Protein AF-A0A7Y6UBW1-F1 (afdb_monomer_lite)

Organism: Phocaeicola vulgatus (NCBI:txid821)

Radius of gyration: 18.51 Å; chains: 1; bounding box: 37×43×39 Å

Secondary structure (DSSP, 8-state):
-HHHHTT----GGG---TTSHHHHHHHHHHHHHHHHTTSEEEEEEEEEEETTTTEEE-STTEETTEETTT-PBPEEEEEEEEEE-GGGGHHHHHHGGGG---

InterPro domains:
  IPR002300 Aminoacyl-tRNA synthetase, class Ia [PF00133] (2-100)
  IPR002302 Leucine-tRNA ligase [PR00985] (18-35)
  IPR002302 Leucine-tRNA ligase [PR00985] (44-60)
  IPR002302 Leucine-tRNA ligase [PR00985] (76-89)
  IPR002302 Leucine-tRNA ligase [PTHR43740] (1-101)
  IPR014729 Rossmann-like alpha/beta/alpha sandwich fold [G3DSA:3.40.50.620] (1-101)

pLDDT: mean 97.0, std 2.15, range [83.62, 98.75]

Sequence (102 aa):
EQLKRIGFSFDWTREVNTTDPNYFKWTQWIFLQLYKHGLAYKTEMPVNWCPSCKCGLANEEVVAGKCERCGAEVIRRVKSQWMLKITEYAQKLIDDLDSVDY

Foldseek 3Di:
DVCVVVPNDDPCVPDDDCPDPVNCVVVVVVLVVCVVVVQKDKDWDWFKAFPVVRDTDDPVCQDPQAGVPPRGGIDIDTDTDIDGPCVVCVVVVVVCVVVDDD

Structure (mmCIF, N/CA/C/O backbone):
data_AF-A0A7Y6UBW1-F1
#
_entry.id   AF-A0A7Y6UBW1-F1
#
loop_
_atom_site.group_PDB
_atom_site.id
_atom_site.type_symbol
_atom_site.label_atom_id
_atom_site.label_alt_id
_atom_site.label_comp_id
_atom_site.label_asym_id
_atom_site.label_entity_id
_atom_site.label_seq_id
_atom_site.pdbx_PDB_ins_code
_atom_site.Cartn_x
_atom_site.Cartn_y
_atom_site.Cartn_z
_atom_site.occupancy
_atom_site.B_iso_or_equiv
_atom_site.auth_seq_id
_atom_site.auth_comp_id
_atom_site.auth_asym_id
_atom_site.auth_atom_id
_atom_site.pdbx_PDB_model_num
ATOM 1 N N . GLU A 1 1 ? 17.284 -17.744 -6.634 1.00 83.62 1 GLU A N 1
ATOM 2 C CA . GLU A 1 1 ? 17.632 -19.179 -6.508 1.00 83.62 1 GLU A CA 1
ATOM 3 C C . GLU A 1 1 ? 16.486 -20.149 -6.759 1.00 83.62 1 GLU A C 1
ATOM 5 O O . GLU A 1 1 ? 16.496 -20.764 -7.816 1.00 83.62 1 GLU A O 1
ATOM 10 N N . GLN A 1 2 ? 15.494 -20.295 -5.871 1.00 95.75 2 GLN A N 1
ATOM 11 C CA . GLN A 1 2 ? 14.437 -21.312 -6.046 1.00 95.75 2 GLN A CA 1
ATOM 12 C C . GLN A 1 2 ? 13.685 -21.187 -7.382 1.00 95.75 2 GLN A C 1
ATOM 14 O O . GLN A 1 2 ? 13.610 -22.165 -8.115 1.00 95.75 2 GLN A O 1
ATOM 19 N N . LEU A 1 3 ? 13.233 -19.979 -7.744 1.00 95.00 3 LEU A N 1
ATOM 20 C CA . LEU A 1 3 ? 12.511 -19.720 -9.000 1.00 95.00 3 LEU A CA 1
ATOM 21 C C . LEU A 1 3 ? 13.334 -20.073 -10.254 1.00 95.00 3 LEU A C 1
ATOM 23 O O . LEU A 1 3 ? 12.815 -20.678 -11.185 1.00 95.00 3 LEU A O 1
ATOM 27 N N . LYS A 1 4 ? 14.639 -19.768 -10.251 1.00 90.88 4 LYS A N 1
ATOM 28 C CA . LYS A 1 4 ? 15.550 -20.123 -11.354 1.00 90.88 4 LYS A CA 1
ATOM 29 C C . LYS A 1 4 ? 15.748 -21.640 -11.452 1.00 90.88 4 LYS A C 1
ATOM 31 O O . LYS A 1 4 ? 15.763 -22.183 -12.548 1.00 90.88 4 LYS A O 1
ATOM 36 N N . ARG A 1 5 ? 15.859 -22.335 -10.311 1.00 94.00 5 ARG A N 1
ATOM 37 C CA . ARG A 1 5 ? 16.055 -23.797 -10.256 1.00 94.00 5 ARG A CA 1
ATOM 38 C C . ARG A 1 5 ? 14.854 -24.588 -10.769 1.00 94.00 5 ARG A C 1
ATOM 40 O O . ARG A 1 5 ? 15.051 -25.655 -11.332 1.00 94.00 5 ARG A O 1
ATOM 47 N N . ILE A 1 6 ? 13.640 -24.069 -10.592 1.00 96.06 6 ILE A N 1
ATOM 48 C CA . ILE A 1 6 ? 12.410 -24.688 -11.113 1.00 96.06 6 ILE A CA 1
ATOM 49 C C . ILE A 1 6 ? 12.071 -24.242 -12.546 1.00 96.06 6 ILE A C 1
ATOM 51 O O . ILE A 1 6 ? 11.002 -24.569 -13.047 1.00 96.06 6 ILE A O 1
ATOM 55 N N . GLY A 1 7 ? 12.979 -23.520 -13.215 1.00 94.69 7 GLY A N 1
ATOM 56 C CA . GLY A 1 7 ? 12.865 -23.188 -14.637 1.00 94.69 7 GLY A CA 1
ATOM 57 C C . GLY A 1 7 ? 12.006 -21.965 -14.964 1.00 94.69 7 GLY A C 1
ATOM 58 O O . GLY A 1 7 ? 11.635 -21.797 -16.123 1.00 94.69 7 GLY A O 1
ATOM 59 N N . PHE A 1 8 ? 11.690 -21.094 -13.995 1.00 95.50 8 PHE A N 1
ATOM 60 C CA . PHE A 1 8 ? 10.995 -19.843 -14.310 1.00 95.50 8 PHE A CA 1
ATOM 61 C C . PHE A 1 8 ? 11.916 -18.852 -15.037 1.00 95.50 8 PHE A C 1
ATOM 63 O O . PHE A 1 8 ? 12.938 -18.411 -14.503 1.00 95.50 8 PHE A O 1
ATOM 70 N N . SER A 1 9 ? 11.492 -18.451 -16.237 1.00 93.69 9 SER A N 1
ATOM 71 C CA . SER A 1 9 ? 12.219 -17.559 -17.150 1.00 93.69 9 SER A CA 1
ATOM 72 C C . SER A 1 9 ? 11.714 -16.115 -17.075 1.00 93.69 9 SER A C 1
ATOM 74 O O . SER A 1 9 ? 11.226 -15.568 -18.061 1.00 93.69 9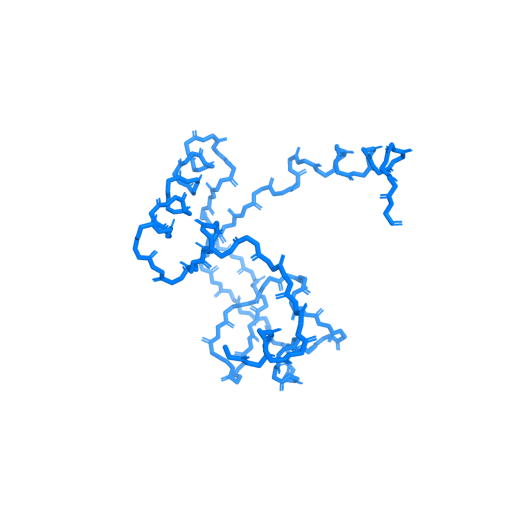 SER A O 1
ATOM 76 N N . PHE A 1 10 ? 11.800 -15.493 -15.898 1.00 95.38 10 PHE A N 1
ATOM 77 C CA . PHE A 1 10 ? 11.490 -14.066 -15.748 1.00 95.38 10 PHE A CA 1
ATOM 78 C C . PHE A 1 10 ? 12.565 -13.176 -16.387 1.00 95.38 10 PHE A C 1
ATOM 80 O O . PHE A 1 10 ? 13.754 -13.507 -16.366 1.00 95.38 10 PHE A O 1
ATOM 87 N N . ASP A 1 11 ? 12.156 -12.008 -16.887 1.00 95.56 11 ASP A N 1
ATOM 88 C CA . ASP A 1 11 ? 13.079 -10.933 -17.253 1.00 95.56 11 ASP A CA 1
ATOM 89 C C . ASP A 1 11 ? 13.603 -10.246 -15.983 1.00 95.56 11 ASP A C 1
ATOM 91 O O . ASP A 1 11 ? 13.055 -9.253 -15.502 1.00 95.56 11 ASP A O 1
ATOM 95 N N . TRP A 1 12 ? 14.681 -10.797 -15.422 1.00 93.69 12 TRP A N 1
ATOM 96 C CA . TRP A 1 12 ? 15.325 -10.274 -14.213 1.00 93.69 12 TRP A CA 1
ATOM 97 C C . TRP A 1 12 ? 15.915 -8.868 -14.393 1.00 93.69 12 TRP A C 1
ATOM 99 O O . TRP A 1 12 ? 16.246 -8.225 -13.402 1.00 93.69 12 TRP A O 1
ATOM 109 N N . THR A 1 13 ? 16.017 -8.346 -15.624 1.00 96.38 13 THR A N 1
ATOM 110 C CA . THR A 1 13 ? 16.436 -6.950 -15.844 1.00 96.38 13 THR A CA 1
ATOM 111 C C . THR A 1 13 ? 15.376 -5.939 -15.394 1.00 96.38 13 THR A C 1
ATOM 113 O O . THR A 1 13 ? 15.684 -4.764 -15.213 1.00 96.38 13 THR A O 1
ATOM 116 N N . ARG A 1 14 ? 14.139 -6.399 -15.164 1.00 96.38 14 ARG A N 1
ATOM 117 C CA . ARG A 1 14 ? 12.995 -5.602 -14.694 1.00 96.38 14 ARG A CA 1
ATOM 118 C C . ARG A 1 14 ? 12.632 -5.871 -13.234 1.00 96.38 14 ARG A C 1
ATOM 120 O O . ARG A 1 14 ? 11.528 -5.537 -12.806 1.00 96.38 14 ARG A O 1
ATOM 127 N N . GLU A 1 15 ? 13.523 -6.505 -12.477 1.00 96.38 15 GLU A N 1
ATOM 128 C CA . GLU A 1 15 ? 13.310 -6.738 -11.051 1.00 96.38 15 GLU A CA 1
ATOM 129 C C . GLU A 1 15 ? 13.150 -5.409 -10.297 1.00 96.38 15 GLU A C 1
ATOM 131 O O . GLU A 1 15 ? 13.886 -4.447 -10.521 1.00 96.38 15 GLU A O 1
ATOM 136 N N . VAL A 1 16 ? 12.181 -5.364 -9.381 1.00 97.38 16 VAL A N 1
ATOM 137 C CA . VAL A 1 16 ? 11.944 -4.219 -8.500 1.00 97.38 16 VAL A CA 1
ATOM 138 C C . VAL A 1 16 ? 11.936 -4.666 -7.043 1.00 97.38 16 VAL A C 1
ATOM 140 O O . VAL A 1 16 ? 11.364 -5.698 -6.699 1.00 97.38 16 VAL A O 1
ATOM 143 N N . ASN A 1 17 ? 12.538 -3.857 -6.171 1.00 97.69 17 ASN A N 1
ATOM 144 C CA . ASN A 1 17 ? 12.506 -4.037 -4.724 1.00 97.69 17 ASN A CA 1
ATOM 145 C C . ASN A 1 17 ? 11.812 -2.829 -4.085 1.00 97.69 17 ASN A C 1
ATOM 147 O O . ASN A 1 17 ? 12.349 -1.724 -4.084 1.00 97.69 17 ASN A O 1
ATOM 151 N N . THR A 1 18 ? 10.636 -3.038 -3.496 1.00 97.88 18 THR A N 1
ATOM 152 C CA . THR A 1 18 ? 9.816 -1.959 -2.921 1.00 97.88 18 THR A CA 1
ATOM 153 C C . THR A 1 18 ? 10.412 -1.322 -1.661 1.00 97.88 18 THR A C 1
ATOM 155 O O . THR A 1 18 ? 9.948 -0.263 -1.240 1.00 97.88 18 THR A O 1
ATOM 158 N N . THR A 1 19 ? 11.456 -1.926 -1.083 1.00 98.06 19 THR A N 1
ATOM 159 C CA . THR A 1 19 ? 12.224 -1.380 0.051 1.00 98.06 19 THR A CA 1
ATOM 160 C C . THR A 1 19 ? 13.444 -0.555 -0.377 1.00 98.06 19 THR A C 1
ATOM 162 O O . THR A 1 19 ? 14.027 0.140 0.453 1.00 98.06 19 THR A O 1
ATOM 165 N N . ASP A 1 20 ? 13.824 -0.590 -1.661 1.00 98.25 20 ASP A N 1
ATOM 166 C CA . ASP A 1 20 ? 14.931 0.204 -2.202 1.00 98.25 20 ASP A CA 1
ATOM 167 C C . ASP A 1 20 ? 14.544 1.700 -2.247 1.00 98.25 20 ASP A C 1
ATOM 169 O O . ASP A 1 20 ? 13.478 2.037 -2.781 1.00 98.25 20 ASP A O 1
ATOM 173 N N . PRO A 1 21 ? 15.389 2.627 -1.749 1.00 98.31 21 PRO A N 1
ATOM 174 C CA . PRO A 1 21 ? 15.175 4.070 -1.890 1.00 98.31 21 PRO A CA 1
ATOM 175 C C . PRO A 1 21 ? 14.931 4.546 -3.323 1.00 98.31 21 PRO A C 1
ATOM 177 O O . PRO A 1 21 ? 14.173 5.491 -3.546 1.00 98.31 21 PRO A O 1
ATOM 180 N N . ASN A 1 22 ? 15.522 3.880 -4.314 1.00 97.81 22 ASN A N 1
ATOM 181 C CA . ASN A 1 22 ? 15.289 4.169 -5.723 1.00 97.81 22 ASN A CA 1
ATOM 182 C C . ASN A 1 22 ? 13.878 3.801 -6.190 1.00 97.81 22 ASN A C 1
ATOM 184 O O . ASN A 1 22 ? 13.424 4.357 -7.191 1.00 97.81 22 ASN A O 1
ATOM 188 N N . TYR A 1 23 ? 13.185 2.920 -5.467 1.00 98.31 23 TYR A N 1
ATOM 189 C CA . TYR A 1 23 ? 11.793 2.574 -5.713 1.00 98.31 23 TYR A CA 1
ATOM 190 C C . TYR A 1 23 ? 10.846 3.435 -4.874 1.00 98.31 23 TYR A C 1
ATOM 192 O O . TYR A 1 23 ? 10.031 4.168 -5.433 1.00 98.31 23 TYR A O 1
ATOM 200 N N . PHE A 1 24 ? 10.955 3.410 -3.537 1.00 98.31 24 PHE A N 1
ATOM 201 C CA . PHE A 1 24 ? 9.945 4.048 -2.680 1.00 98.31 24 PHE A CA 1
ATOM 202 C C . PHE A 1 24 ? 9.919 5.580 -2.790 1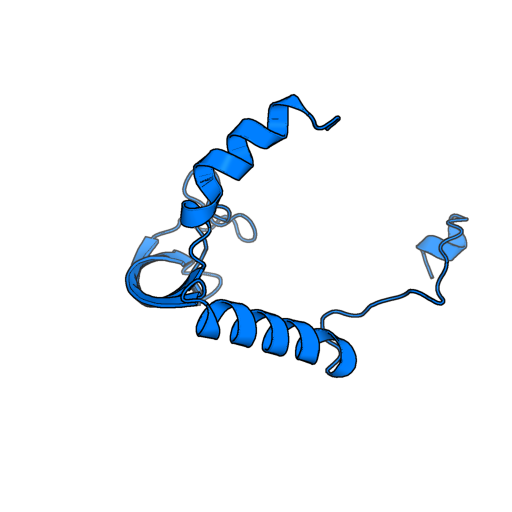.00 98.31 24 PHE A C 1
ATOM 204 O O . PHE A 1 24 ? 8.917 6.195 -2.415 1.00 98.31 24 PHE A O 1
ATOM 211 N N . LYS A 1 25 ? 10.960 6.216 -3.357 1.00 98.38 25 LYS A N 1
ATOM 212 C CA . LYS A 1 25 ? 10.909 7.637 -3.749 1.00 98.38 25 LYS A CA 1
ATOM 213 C C . LYS A 1 25 ? 9.726 7.938 -4.675 1.00 98.38 25 LYS A C 1
ATOM 215 O O . LYS A 1 25 ? 9.141 9.016 -4.599 1.00 98.38 25 LYS A O 1
ATOM 220 N N . TRP A 1 26 ? 9.330 6.980 -5.515 1.00 98.56 26 TRP A N 1
ATOM 221 C CA . TRP A 1 26 ? 8.167 7.112 -6.389 1.00 98.56 26 TRP A CA 1
ATOM 222 C C . TRP A 1 26 ? 6.859 6.977 -5.619 1.00 98.56 26 TRP A C 1
ATOM 224 O O . TRP A 1 26 ? 5.940 7.746 -5.874 1.00 98.56 26 TRP A O 1
ATOM 234 N N . THR A 1 27 ? 6.788 6.105 -4.612 1.00 98.31 27 THR A N 1
ATOM 235 C CA . THR A 1 27 ? 5.643 6.050 -3.688 1.00 98.31 27 THR A CA 1
ATOM 236 C C . THR A 1 27 ? 5.454 7.387 -2.966 1.00 98.31 27 THR A C 1
ATOM 238 O O . THR A 1 27 ? 4.340 7.903 -2.899 1.00 98.31 27 THR A O 1
ATOM 241 N N . GLN A 1 28 ? 6.545 7.997 -2.487 1.00 98.69 28 GLN A N 1
ATOM 242 C CA . GLN A 1 28 ? 6.519 9.337 -1.887 1.00 98.69 28 GLN A CA 1
ATOM 243 C C . GLN A 1 28 ? 6.053 10.395 -2.895 1.00 98.69 28 GLN A C 1
ATOM 245 O O . GLN A 1 28 ? 5.206 11.229 -2.575 1.00 98.69 28 GLN A O 1
ATOM 250 N N . TRP A 1 29 ? 6.567 10.350 -4.127 1.00 98.69 29 TRP A N 1
ATOM 251 C CA . TRP A 1 29 ? 6.168 11.272 -5.187 1.00 98.69 29 TRP A CA 1
ATOM 252 C C . TRP A 1 29 ? 4.679 11.141 -5.541 1.00 98.69 29 TRP A C 1
ATOM 254 O O . TRP A 1 29 ? 3.993 12.160 -5.594 1.00 98.69 29 TRP A O 1
ATOM 264 N N . ILE A 1 30 ? 4.156 9.919 -5.705 1.00 98.75 30 ILE A N 1
ATOM 265 C CA . ILE A 1 30 ? 2.729 9.654 -5.961 1.00 98.75 30 ILE A CA 1
ATOM 266 C C . ILE A 1 30 ? 1.884 10.198 -4.811 1.00 98.75 30 ILE A C 1
ATOM 268 O O . ILE A 1 30 ? 0.909 10.906 -5.052 1.00 98.75 30 ILE A O 1
ATOM 272 N N . PHE A 1 31 ? 2.281 9.944 -3.562 1.00 98.69 31 PHE A N 1
ATOM 273 C CA . PHE A 1 31 ? 1.583 10.477 -2.395 1.00 98.69 31 PHE A CA 1
ATOM 274 C C . PHE A 1 31 ? 1.500 12.010 -2.425 1.00 98.69 31 PHE A C 1
ATOM 276 O O . PHE A 1 31 ? 0.435 12.575 -2.184 1.00 98.69 31 PHE A O 1
ATOM 283 N N . LEU A 1 32 ? 2.591 12.698 -2.785 1.00 98.69 32 LEU A N 1
ATOM 284 C CA . LEU A 1 32 ? 2.584 14.155 -2.945 1.00 98.69 32 LEU A CA 1
ATOM 285 C C . LEU A 1 32 ? 1.654 14.615 -4.071 1.00 98.69 32 LEU A C 1
ATOM 287 O O . LEU A 1 32 ? 1.011 15.652 -3.921 1.00 98.69 32 LEU A O 1
ATOM 291 N N . GLN A 1 33 ? 1.561 13.875 -5.181 1.00 98.75 33 GLN A N 1
ATOM 292 C CA . GLN A 1 33 ? 0.588 14.191 -6.230 1.00 98.75 33 GLN A CA 1
ATOM 293 C C . GLN A 1 33 ? -0.841 14.039 -5.709 1.00 98.75 33 GLN A C 1
ATOM 295 O O . GLN A 1 33 ? -1.630 14.970 -5.850 1.00 98.75 33 GLN A O 1
ATOM 300 N N . LEU A 1 34 ? -1.163 12.930 -5.040 1.00 98.75 34 LEU A N 1
ATOM 301 C CA . LEU A 1 34 ? -2.483 12.716 -4.442 1.00 98.75 34 LEU A CA 1
ATOM 302 C C . LEU A 1 34 ? -2.826 13.817 -3.433 1.00 98.75 34 LEU A C 1
ATOM 304 O O . LEU A 1 34 ? -3.937 14.338 -3.446 1.00 98.75 34 LEU A O 1
ATOM 308 N N . TYR A 1 35 ? -1.866 14.221 -2.601 1.00 98.50 35 TYR A N 1
ATOM 309 C CA . TYR A 1 35 ? -2.042 15.312 -1.644 1.00 98.50 35 TYR A CA 1
ATOM 310 C C . TYR A 1 35 ? -2.338 16.646 -2.340 1.00 98.50 35 TYR A C 1
ATOM 312 O O . TYR A 1 35 ? -3.312 17.315 -2.001 1.00 98.50 35 TYR A O 1
ATOM 320 N N . LYS A 1 36 ? -1.556 17.008 -3.368 1.00 98.62 36 LYS A N 1
ATOM 321 C CA . LYS A 1 36 ? -1.759 18.241 -4.153 1.00 98.62 36 LYS A CA 1
ATOM 322 C C . LYS A 1 36 ? -3.116 18.289 -4.858 1.00 98.62 36 LYS A 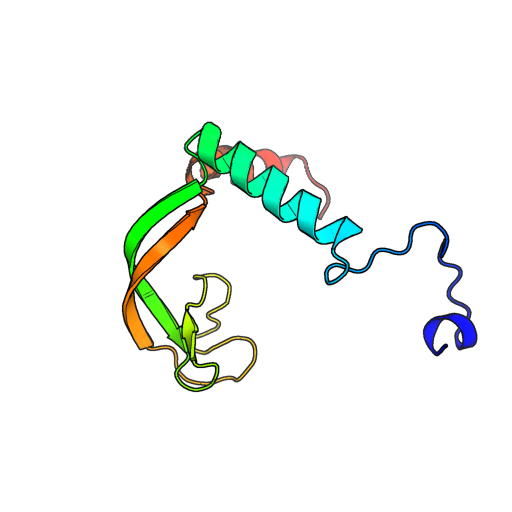C 1
ATOM 324 O O . LYS A 1 36 ? -3.658 19.373 -5.028 1.00 98.62 36 LYS A O 1
ATOM 329 N N . HIS A 1 37 ? -3.664 17.134 -5.233 1.00 98.31 37 HIS A N 1
ATOM 330 C C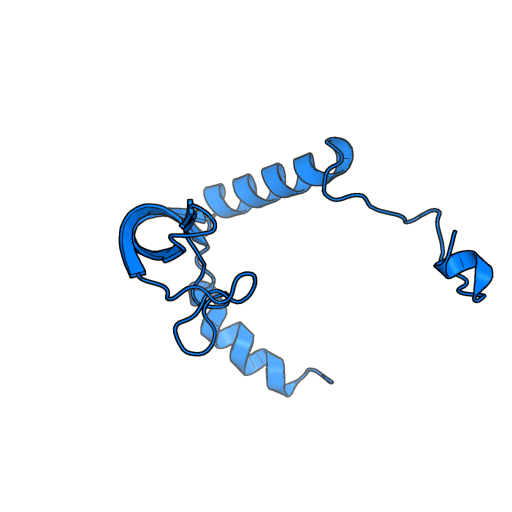A . HIS A 1 37 ? -4.985 17.018 -5.859 1.00 98.31 37 HIS A CA 1
ATOM 331 C C . HIS A 1 37 ? -6.114 16.790 -4.838 1.00 98.31 37 HIS A C 1
ATOM 333 O O . HIS A 1 37 ? -7.239 16.483 -5.218 1.00 98.31 37 HIS A O 1
ATOM 339 N N . GLY A 1 38 ? -5.837 16.909 -3.533 1.00 98.12 38 GLY A N 1
ATOM 340 C CA . GLY A 1 38 ? -6.840 16.751 -2.478 1.00 98.12 38 GLY A CA 1
ATOM 341 C C . GLY A 1 38 ? -7.353 15.319 -2.286 1.00 98.12 38 GLY A C 1
ATOM 342 O O . GLY A 1 38 ? -8.357 15.134 -1.595 1.00 98.12 38 GLY A O 1
ATOM 343 N N . LEU A 1 39 ? -6.679 14.323 -2.871 1.00 98.44 39 LEU A N 1
ATOM 344 C CA . LEU A 1 39 ? -6.997 12.895 -2.784 1.00 98.44 39 LEU A CA 1
ATOM 345 C C . LEU A 1 39 ? -6.315 12.204 -1.598 1.00 98.44 39 LEU A C 1
ATOM 347 O O . LEU A 1 39 ? -6.819 11.192 -1.126 1.00 98.44 39 LEU A O 1
ATOM 351 N N . ALA A 1 40 ? -5.208 12.744 -1.086 1.00 98.50 40 ALA A N 1
ATOM 352 C CA . ALA A 1 40 ? -4.636 12.341 0.198 1.00 98.50 40 ALA A CA 1
ATOM 353 C C . ALA A 1 40 ? -4.878 13.445 1.232 1.00 98.50 40 ALA A C 1
ATOM 355 O O . ALA A 1 40 ? -4.613 14.614 0.964 1.00 98.50 40 ALA A O 1
ATOM 356 N N . TYR A 1 41 ? -5.385 13.095 2.411 1.00 97.94 41 TYR A N 1
ATOM 357 C CA . TYR A 1 41 ? -5.725 14.065 3.455 1.00 97.94 41 TYR A CA 1
ATOM 358 C C . TYR A 1 41 ? -5.580 13.454 4.846 1.00 97.94 41 TYR A C 1
ATOM 360 O O . TYR A 1 41 ? -5.554 12.234 4.999 1.00 97.94 41 TYR A O 1
ATOM 368 N N . LYS A 1 42 ? -5.473 14.301 5.872 1.00 97.69 42 LYS A N 1
ATOM 369 C CA . LYS A 1 42 ? -5.375 13.868 7.267 1.00 97.69 42 LYS A CA 1
ATOM 370 C C . LYS A 1 42 ? -6.675 14.181 7.995 1.00 97.69 42 LYS A C 1
ATOM 372 O O . LYS A 1 42 ? -7.178 15.295 7.889 1.00 97.69 42 LYS A O 1
ATOM 377 N N . THR A 1 43 ? -7.200 13.218 8.741 1.00 97.12 43 THR A N 1
ATOM 378 C CA . THR A 1 43 ? -8.414 13.391 9.548 1.00 97.12 43 THR A CA 1
ATOM 379 C C . THR A 1 43 ? -8.311 12.601 10.848 1.00 97.12 43 THR A C 1
ATOM 381 O O . THR A 1 43 ? -7.528 11.653 10.945 1.00 97.12 43 THR A O 1
ATOM 384 N N . GLU A 1 44 ? -9.067 13.009 11.864 1.00 97.56 44 GLU A N 1
ATOM 385 C CA . GLU A 1 44 ? -9.225 12.254 13.103 1.00 97.56 44 GLU A CA 1
ATOM 386 C C . GLU A 1 44 ? -10.527 11.457 13.054 1.00 97.56 44 GLU A C 1
ATOM 388 O O . GLU A 1 44 ? -11.609 12.023 12.920 1.00 97.56 44 GLU A O 1
ATOM 393 N N . MET A 1 45 ? -10.420 10.130 13.130 1.00 95.44 45 MET A N 1
ATOM 394 C CA . MET A 1 45 ? -11.585 9.248 13.085 1.00 95.44 45 MET A CA 1
ATOM 395 C C . MET A 1 45 ? -11.321 7.902 13.779 1.00 95.44 45 MET A C 1
ATOM 397 O O . MET A 1 45 ? -10.161 7.556 14.035 1.00 95.44 45 MET A O 1
ATOM 401 N N . PRO A 1 46 ? -12.371 7.121 14.098 1.00 96.31 46 PRO A N 1
ATOM 402 C CA . PRO A 1 46 ? -12.218 5.753 14.584 1.00 96.31 46 PRO A CA 1
ATOM 403 C C . PRO A 1 46 ? -11.649 4.831 13.493 1.00 96.31 46 PRO A C 1
ATOM 405 O O . PRO A 1 46 ? -12.336 4.480 12.535 1.00 96.31 46 PRO A O 1
ATOM 408 N N . VAL A 1 47 ? -10.405 4.386 13.658 1.00 96.56 47 VAL A N 1
ATOM 409 C CA . VAL A 1 47 ? -9.733 3.441 12.750 1.00 96.56 47 VAL A CA 1
ATOM 410 C C . VAL A 1 47 ? -9.719 2.031 13.335 1.00 96.56 47 VAL A C 1
ATOM 412 O O . VAL A 1 47 ? -9.808 1.853 14.556 1.00 96.56 47 VAL A O 1
ATOM 415 N N . ASN A 1 48 ? -9.599 1.027 12.467 1.00 98.00 48 ASN A N 1
ATOM 416 C CA . ASN A 1 48 ? -9.289 -0.336 12.888 1.00 98.00 48 ASN A CA 1
ATOM 417 C C . ASN A 1 48 ? -7.880 -0.365 13.483 1.00 98.00 48 ASN A C 1
ATOM 419 O O . ASN A 1 48 ? -6.962 0.265 12.961 1.00 98.00 48 ASN A O 1
ATOM 423 N N . TRP A 1 49 ? -7.703 -1.083 14.585 1.00 98.06 49 TRP A N 1
ATOM 424 C CA . TRP A 1 49 ? -6.428 -1.206 15.271 1.00 98.06 49 TRP A CA 1
ATOM 425 C C . TRP A 1 49 ? -6.179 -2.651 15.675 1.00 98.06 49 TRP A C 1
ATOM 427 O O . TRP A 1 49 ? -6.983 -3.262 16.383 1.00 98.06 49 TRP A O 1
ATOM 437 N N . CYS A 1 50 ? -5.018 -3.173 15.293 1.00 98.12 50 CYS A N 1
ATOM 438 C CA . CYS A 1 50 ? -4.575 -4.488 15.722 1.00 98.12 50 CYS A CA 1
ATOM 439 C C . CYS A 1 50 ? -3.696 -4.373 16.984 1.00 98.12 50 CYS A C 1
ATOM 441 O O . CYS A 1 50 ? -2.607 -3.791 16.919 1.00 98.12 50 CYS A O 1
ATOM 443 N N . PRO A 1 51 ? -4.085 -4.961 18.134 1.00 97.44 51 PRO A N 1
ATOM 444 C CA . PRO A 1 51 ? -3.289 -4.889 19.362 1.00 97.44 51 PRO A CA 1
ATOM 445 C C . PRO A 1 51 ? -1.970 -5.672 19.274 1.00 97.44 51 PRO A C 1
ATOM 447 O O . PRO A 1 51 ? -0.984 -5.252 19.875 1.00 97.44 51 PRO A O 1
ATOM 450 N N . SER A 1 52 ? -1.937 -6.760 18.497 1.00 97.88 52 SER A N 1
ATOM 451 C CA . SER A 1 52 ? -0.742 -7.592 18.300 1.00 97.88 52 SER A CA 1
ATOM 452 C C . SER A 1 52 ? 0.315 -6.892 17.430 1.00 97.88 52 SER A C 1
ATOM 454 O O . SER A 1 52 ? 1.425 -6.634 17.892 1.00 97.88 52 SER A O 1
ATOM 456 N N . CYS A 1 53 ? -0.050 -6.481 16.207 1.00 97.06 53 CYS A N 1
ATOM 457 C CA . CYS A 1 53 ? 0.827 -5.728 15.297 1.00 97.06 53 CYS A CA 1
ATOM 458 C C . CYS A 1 53 ? 1.119 -4.284 15.739 1.00 97.06 53 CYS A C 1
ATOM 460 O O . CYS A 1 53 ? 2.064 -3.679 15.243 1.00 97.06 53 CYS A O 1
ATOM 462 N N . LYS A 1 54 ? 0.329 -3.730 16.671 1.00 96.44 54 LYS A N 1
ATOM 463 C CA . LYS A 1 54 ? 0.464 -2.357 17.190 1.00 96.44 54 LYS A CA 1
ATOM 464 C C . LYS A 1 54 ? 0.388 -1.287 16.091 1.00 96.44 54 LYS A C 1
ATOM 466 O O . LYS A 1 54 ? 1.085 -0.275 16.160 1.00 96.44 54 LYS A O 1
ATOM 471 N N . CYS A 1 55 ? -0.481 -1.496 15.105 1.00 96.25 55 CYS A N 1
ATOM 472 C CA . CYS A 1 55 ? -0.703 -0.578 13.993 1.00 96.25 55 CYS A CA 1
ATOM 473 C C . CYS A 1 55 ? -2.199 -0.399 13.692 1.00 96.25 55 CYS A C 1
ATOM 475 O O . CYS A 1 55 ? -3.040 -1.208 14.105 1.00 96.25 55 CYS A O 1
ATOM 477 N N . GLY A 1 56 ? -2.513 0.687 12.980 1.00 96.31 56 GLY A N 1
ATOM 478 C CA . GLY A 1 56 ? -3.813 0.848 12.337 1.00 96.31 56 GLY A CA 1
ATOM 479 C C . GLY A 1 56 ? -3.937 -0.106 11.151 1.00 96.31 56 GLY A C 1
ATOM 480 O O . GLY A 1 56 ? -2.919 -0.484 10.574 1.00 96.31 56 GLY A O 1
ATOM 481 N N . LEU A 1 57 ? -5.168 -0.490 10.829 1.00 97.81 57 LEU A N 1
ATOM 482 C CA . LEU A 1 57 ? -5.505 -1.300 9.662 1.00 97.81 57 LEU A CA 1
ATOM 483 C C . LEU A 1 57 ? -6.485 -0.533 8.770 1.00 97.81 57 LEU A C 1
ATOM 485 O O . LEU A 1 57 ? -7.343 0.204 9.273 1.00 97.81 57 LEU A O 1
ATOM 489 N N . ALA A 1 58 ? -6.388 -0.740 7.462 1.00 97.56 58 ALA A N 1
ATOM 490 C CA . ALA A 1 58 ? -7.444 -0.392 6.521 1.00 97.56 58 ALA A CA 1
ATOM 491 C C . ALA A 1 58 ? -8.713 -1.224 6.806 1.00 97.56 58 ALA A C 1
ATOM 493 O O . ALA A 1 58 ? -8.712 -2.116 7.659 1.00 97.56 58 ALA A O 1
ATOM 494 N N . ASN A 1 59 ? -9.832 -0.928 6.142 1.00 97.19 59 ASN A N 1
ATOM 495 C CA . ASN A 1 59 ? -11.028 -1.768 6.297 1.00 97.19 59 ASN A CA 1
ATOM 496 C C . ASN A 1 59 ? -10.829 -3.128 5.619 1.00 97.19 59 ASN A C 1
ATOM 498 O O . ASN A 1 59 ? -11.290 -4.143 6.129 1.00 97.19 59 ASN A O 1
ATOM 502 N N . GLU A 1 60 ? -10.084 -3.136 4.521 1.00 97.38 60 GLU A N 1
ATOM 503 C CA . GLU A 1 60 ? -9.815 -4.284 3.661 1.00 97.38 60 GLU A CA 1
ATOM 504 C C . GLU A 1 60 ? -8.891 -5.312 4.341 1.00 97.38 60 GLU A C 1
ATOM 506 O O . GLU A 1 60 ? -8.976 -6.498 4.054 1.00 97.38 60 GLU A O 1
ATOM 511 N N . GLU A 1 61 ? -8.077 -4.880 5.312 1.00 97.94 61 GLU A N 1
ATOM 512 C CA . GLU A 1 61 ? -7.181 -5.735 6.113 1.00 97.94 61 GLU A CA 1
ATOM 513 C C . GLU A 1 61 ? -7.895 -6.394 7.321 1.00 97.94 61 GLU A C 1
ATOM 515 O O . GLU A 1 61 ? -7.268 -7.063 8.156 1.00 97.94 61 GLU A O 1
ATOM 520 N N . VAL A 1 62 ? -9.212 -6.179 7.460 1.00 97.81 62 VAL A N 1
ATOM 521 C CA . VAL A 1 62 ? -10.046 -6.763 8.520 1.00 97.81 62 VAL A CA 1
ATOM 522 C C . VAL A 1 62 ? -10.950 -7.844 7.941 1.00 97.81 62 VAL A C 1
ATOM 524 O O . VAL A 1 62 ? -11.989 -7.567 7.346 1.00 97.81 62 VAL A O 1
ATOM 527 N N . VAL A 1 63 ? -10.602 -9.101 8.201 1.00 97.75 63 VAL A N 1
ATOM 528 C CA . VAL A 1 63 ? -11.332 -10.274 7.709 1.00 97.75 63 VAL A CA 1
ATOM 529 C C . VAL A 1 63 ? -12.092 -10.910 8.867 1.00 97.75 63 VAL A C 1
ATOM 531 O O . VAL A 1 63 ? -11.494 -11.331 9.856 1.00 97.75 63 VAL A O 1
ATOM 534 N N . ALA A 1 64 ? -13.425 -10.953 8.770 1.00 96.81 64 ALA A N 1
ATOM 535 C CA . ALA A 1 64 ? -14.309 -11.485 9.816 1.00 96.81 64 ALA A CA 1
ATOM 536 C C . ALA A 1 64 ? -14.020 -10.907 11.225 1.00 96.81 64 ALA A C 1
ATOM 538 O O . ALA A 1 64 ? -14.006 -11.626 12.223 1.00 96.81 64 ALA A O 1
ATOM 539 N N . GLY A 1 65 ? -13.743 -9.598 11.299 1.00 97.00 65 GLY A N 1
ATOM 540 C CA . GLY A 1 65 ? -13.434 -8.891 12.551 1.00 97.00 65 GLY A CA 1
ATOM 541 C C . GLY A 1 65 ? -12.016 -9.115 13.096 1.00 97.00 65 GLY A C 1
ATOM 542 O O . GLY A 1 65 ? -11.702 -8.659 14.198 1.00 97.00 65 GLY A O 1
ATOM 543 N N . LYS A 1 66 ? -11.145 -9.798 12.345 1.00 98.25 66 LYS A N 1
ATOM 544 C CA . LYS A 1 66 ? -9.772 -10.136 12.742 1.00 98.25 66 LYS A CA 1
ATOM 545 C C . LYS A 1 66 ? -8.751 -9.546 11.774 1.00 98.25 66 LYS A C 1
ATOM 547 O O . LYS A 1 66 ? -9.048 -9.292 10.613 1.00 98.25 66 LYS A O 1
ATOM 552 N N . CYS A 1 67 ? -7.534 -9.329 12.262 1.00 98.19 67 CYS A N 1
ATOM 553 C CA . CYS A 1 67 ? -6.410 -8.899 11.435 1.00 98.19 67 CYS A CA 1
ATOM 554 C C . CYS A 1 67 ? -6.044 -9.997 10.427 1.00 98.19 67 CYS A C 1
ATOM 556 O O . CYS A 1 67 ? -5.759 -11.121 10.846 1.00 98.19 67 CYS A O 1
ATOM 558 N N . GLU A 1 68 ? -5.971 -9.663 9.135 1.00 97.81 68 GLU A N 1
ATOM 559 C CA . GLU A 1 68 ? -5.655 -10.623 8.063 1.00 97.81 68 GLU A CA 1
ATOM 560 C C . GLU A 1 68 ? -4.326 -11.376 8.259 1.00 97.81 68 GLU A C 1
ATOM 562 O O . GLU A 1 68 ? -4.195 -12.530 7.862 1.00 97.81 68 GLU A O 1
ATOM 567 N N . ARG A 1 69 ? -3.338 -10.744 8.907 1.00 97.31 69 ARG A N 1
ATOM 568 C CA . ARG A 1 69 ? -1.985 -11.293 9.048 1.00 97.31 69 ARG A CA 1
ATOM 569 C C . ARG A 1 69 ? -1.801 -12.108 10.321 1.00 97.31 69 ARG A C 1
ATOM 571 O O . ARG A 1 69 ? -1.206 -13.178 10.277 1.00 97.31 69 ARG A O 1
ATOM 578 N N . CYS A 1 70 ? -2.227 -11.577 11.468 1.00 97.56 70 CYS A N 1
ATOM 579 C CA . CYS A 1 70 ? -1.951 -12.200 12.770 1.00 97.56 70 CYS A CA 1
ATOM 580 C C . CYS A 1 70 ? -3.174 -12.847 13.432 1.00 97.56 70 CYS A C 1
ATOM 582 O O . CYS A 1 70 ? -3.027 -13.470 14.480 1.00 97.56 70 CYS A O 1
ATOM 584 N N . GLY A 1 71 ? -4.376 -12.672 12.873 1.00 97.50 71 GLY A N 1
ATOM 585 C CA . GLY A 1 71 ? -5.617 -13.260 13.383 1.00 97.50 71 GLY A CA 1
ATOM 586 C C . GLY A 1 71 ? -6.150 -12.660 14.690 1.00 97.50 71 GLY A C 1
ATOM 587 O O . GLY A 1 71 ? -7.194 -13.101 15.168 1.00 97.50 71 GLY A O 1
ATOM 588 N N . ALA A 1 72 ? -5.473 -11.667 15.277 1.00 97.94 72 ALA A N 1
ATOM 589 C CA . ALA A 1 72 ? -5.946 -10.994 16.484 1.00 97.94 72 ALA A CA 1
ATOM 590 C C . ALA A 1 72 ? -7.260 -10.242 16.226 1.00 97.94 72 ALA A C 1
ATOM 592 O O . ALA A 1 72 ? -7.462 -9.686 15.143 1.00 97.94 72 ALA A O 1
ATOM 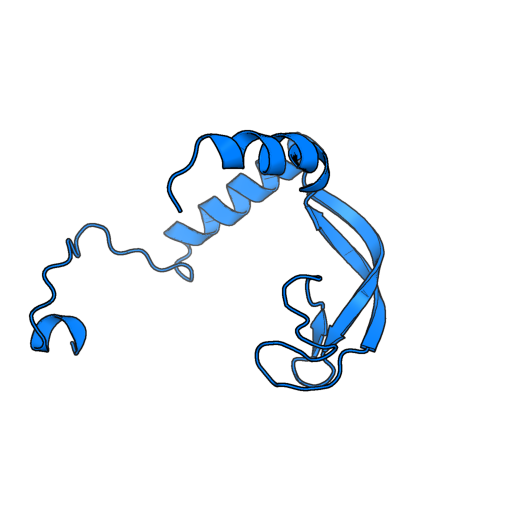593 N N . GLU A 1 73 ? -8.125 -10.188 17.239 1.00 98.38 73 GLU A N 1
ATOM 594 C CA . GLU A 1 73 ? -9.354 -9.397 17.183 1.00 98.38 73 GLU A CA 1
ATOM 595 C C . GLU A 1 73 ? -9.039 -7.908 17.018 1.00 98.38 73 GLU A C 1
ATOM 597 O O . GLU A 1 73 ? -8.161 -7.346 17.686 1.00 98.38 73 GLU A O 1
ATOM 602 N N . VAL A 1 74 ? -9.753 -7.277 16.089 1.00 98.38 74 VAL A N 1
ATOM 603 C CA . VAL A 1 74 ? -9.574 -5.866 15.762 1.00 98.38 74 VAL A CA 1
ATOM 604 C C . VAL A 1 74 ? -10.416 -5.018 16.700 1.00 98.38 74 VAL A C 1
ATOM 606 O O . VAL A 1 74 ? -11.607 -5.251 16.886 1.00 98.38 74 VAL A O 1
ATOM 609 N N . ILE A 1 75 ? -9.796 -3.980 17.257 1.00 98.00 75 ILE A N 1
ATOM 610 C CA . ILE A 1 75 ? -10.473 -2.983 18.089 1.00 98.00 75 ILE A CA 1
ATOM 611 C C . ILE A 1 75 ? -10.529 -1.639 17.363 1.00 98.00 75 ILE A C 1
ATOM 613 O O . ILE A 1 75 ? -9.736 -1.376 16.460 1.00 98.00 75 ILE A O 1
ATOM 617 N N . ARG A 1 76 ? -11.435 -0.748 17.773 1.00 97.19 76 ARG A N 1
ATOM 618 C CA . ARG A 1 76 ? -11.493 0.627 17.255 1.00 97.19 76 ARG A CA 1
ATOM 619 C C . ARG A 1 76 ? -10.701 1.579 18.144 1.00 97.19 76 ARG A C 1
ATOM 621 O O . ARG A 1 76 ? -10.777 1.504 19.369 1.00 97.19 76 ARG A O 1
ATOM 628 N N . ARG A 1 77 ? -9.951 2.499 17.533 1.00 96.19 77 ARG A N 1
ATOM 629 C CA . ARG A 1 77 ? -9.270 3.603 18.232 1.00 96.19 77 ARG A CA 1
ATOM 630 C C . ARG A 1 77 ? -9.427 4.899 17.452 1.00 96.19 77 ARG A C 1
ATOM 632 O O . ARG A 1 77 ? -9.266 4.899 16.238 1.00 96.19 77 ARG A O 1
ATOM 639 N N . VAL A 1 78 ? -9.687 6.005 18.145 1.00 97.06 78 VAL A N 1
ATOM 640 C CA . VAL A 1 78 ? -9.651 7.338 17.528 1.00 97.06 78 VAL A CA 1
ATOM 641 C C . VAL A 1 78 ? -8.192 7.732 17.313 1.00 97.06 78 VAL A C 1
ATOM 643 O O . VAL A 1 78 ? -7.389 7.705 18.251 1.00 97.06 78 VAL A O 1
ATOM 646 N N . LYS A 1 79 ? -7.826 8.034 16.066 1.00 95.56 79 LYS A N 1
ATOM 647 C CA . LYS A 1 79 ? -6.474 8.455 15.687 1.00 95.56 79 LYS A CA 1
ATOM 648 C C . LYS A 1 79 ? -6.536 9.489 14.569 1.00 95.56 79 LYS A C 1
ATOM 650 O O . LYS A 1 79 ? -7.337 9.365 13.649 1.00 95.56 79 LYS A O 1
ATOM 655 N N . SER A 1 80 ? -5.612 10.446 14.611 1.00 96.69 80 SER A N 1
ATOM 656 C CA . SER A 1 80 ? -5.290 11.290 13.462 1.00 96.69 80 SER A CA 1
ATOM 657 C C . SER A 1 80 ? -4.443 10.488 12.470 1.00 96.69 80 SER A C 1
ATOM 659 O O . SER A 1 80 ? -3.311 10.111 12.792 1.00 96.69 80 SER A O 1
ATOM 661 N N . GLN A 1 81 ? -4.989 10.183 11.292 1.00 95.88 81 GLN A N 1
ATOM 662 C CA . GLN A 1 81 ? -4.357 9.344 10.264 1.00 95.88 81 GLN A CA 1
ATOM 663 C C . GLN A 1 81 ? -4.511 9.936 8.863 1.00 95.88 81 GLN A C 1
ATOM 665 O O . GLN A 1 81 ? -5.354 10.802 8.621 1.00 95.88 81 GLN A O 1
ATOM 670 N N . TRP A 1 82 ? -3.648 9.475 7.959 1.00 97.44 82 TRP A N 1
ATOM 671 C CA . TRP A 1 82 ? -3.749 9.759 6.533 1.00 97.44 82 TRP A CA 1
ATOM 672 C C . TRP A 1 82 ? -4.786 8.849 5.888 1.00 97.44 82 TRP A C 1
ATOM 674 O O . TRP A 1 82 ? -4.807 7.651 6.148 1.00 97.44 82 TRP A O 1
ATOM 684 N N . MET A 1 83 ? -5.599 9.431 5.018 1.00 97.44 83 MET A N 1
ATOM 685 C CA . MET A 1 83 ? -6.633 8.757 4.250 1.00 97.44 83 MET A CA 1
ATOM 686 C C . MET A 1 83 ? -6.425 9.045 2.766 1.00 97.44 83 MET A C 1
ATOM 688 O O . MET A 1 83 ? -6.000 10.144 2.393 1.00 97.44 83 MET A O 1
ATOM 692 N N . LEU A 1 84 ? -6.758 8.065 1.929 1.00 98.06 84 LEU A N 1
ATOM 693 C CA . LEU A 1 84 ? -6.845 8.225 0.482 1.00 98.06 84 LEU A CA 1
ATOM 694 C C . LEU A 1 84 ? -8.320 8.219 0.078 1.00 98.06 84 LEU A C 1
ATOM 696 O O . LEU A 1 84 ? -9.066 7.319 0.462 1.00 98.06 84 LEU A O 1
ATOM 700 N N . LYS A 1 85 ? -8.750 9.221 -0.690 1.00 97.88 85 LYS A N 1
ATOM 701 C CA . LYS A 1 85 ? -10.134 9.389 -1.151 1.00 97.88 85 LYS A CA 1
ATOM 702 C C . LYS A 1 85 ? -10.470 8.456 -2.315 1.00 97.88 85 LYS A C 1
ATOM 704 O O . LYS A 1 85 ? -10.845 8.904 -3.394 1.00 97.88 85 LYS A O 1
ATOM 709 N N . ILE A 1 86 ? -10.355 7.149 -2.097 1.00 98.00 86 ILE A N 1
ATOM 710 C CA . ILE A 1 86 ? -10.782 6.145 -3.081 1.00 98.00 86 ILE A CA 1
ATOM 711 C C . ILE A 1 86 ? -12.272 6.292 -3.433 1.00 98.00 86 ILE A C 1
ATOM 713 O O . ILE A 1 86 ? -12.676 6.004 -4.553 1.00 98.00 86 ILE A O 1
ATO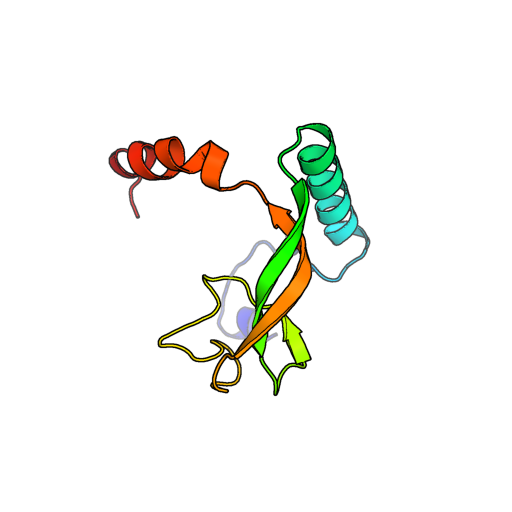M 717 N N . THR A 1 87 ? -13.074 6.832 -2.512 1.00 97.38 87 THR A N 1
ATOM 718 C CA . THR A 1 87 ? -14.504 7.101 -2.704 1.00 97.38 87 THR A CA 1
ATOM 719 C C . THR A 1 87 ? -14.803 8.082 -3.837 1.00 97.38 87 THR A C 1
ATOM 721 O O . THR A 1 87 ? -15.859 7.965 -4.447 1.00 97.38 87 THR A O 1
ATOM 724 N N . GLU A 1 88 ? -13.884 8.995 -4.178 1.00 98.06 88 GLU A N 1
ATOM 725 C CA . GLU A 1 88 ? -14.026 9.881 -5.355 1.00 98.06 88 GLU A CA 1
ATOM 726 C C . GLU A 1 88 ? -14.032 9.090 -6.673 1.00 98.06 88 GLU A C 1
ATOM 728 O O . GLU A 1 88 ? -14.503 9.576 -7.695 1.00 98.06 88 GLU A O 1
ATOM 733 N N . TYR A 1 89 ? -13.531 7.853 -6.644 1.00 98.12 89 TYR A N 1
ATOM 734 C CA . TYR A 1 89 ? -13.501 6.935 -7.777 1.00 98.12 89 TYR A CA 1
ATOM 735 C C . TYR A 1 89 ? -14.508 5.789 -7.631 1.00 98.12 89 TYR A C 1
ATOM 737 O O . TYR A 1 89 ? -14.513 4.907 -8.479 1.00 98.12 89 TYR A O 1
ATOM 745 N N . ALA A 1 90 ? -15.371 5.779 -6.606 1.00 98.25 90 ALA A N 1
ATOM 746 C CA . ALA A 1 90 ? -16.243 4.636 -6.318 1.00 98.25 90 ALA A CA 1
ATOM 747 C C . ALA A 1 90 ? -17.137 4.244 -7.505 1.00 98.25 90 ALA A C 1
ATOM 749 O O . ALA A 1 90 ? -17.152 3.076 -7.876 1.00 98.25 90 ALA A O 1
ATOM 750 N N . GLN A 1 91 ? -17.821 5.216 -8.128 1.00 98.25 91 GLN A N 1
ATOM 751 C CA . GLN A 1 91 ? -18.709 4.960 -9.271 1.00 98.25 91 GLN A CA 1
ATOM 752 C C . GLN A 1 91 ? -17.931 4.454 -10.493 1.00 98.25 91 GLN A C 1
ATOM 754 O O . GLN A 1 91 ? -18.324 3.497 -11.142 1.00 98.25 91 GLN A O 1
ATOM 759 N N . LYS A 1 92 ? -16.767 5.048 -10.759 1.00 97.69 92 LYS A N 1
ATOM 760 C CA . LYS A 1 92 ? -15.906 4.604 -11.852 1.00 97.69 92 LYS A CA 1
ATOM 761 C C . LYS A 1 92 ? -15.386 3.181 -11.622 1.00 97.69 92 LYS A C 1
ATOM 763 O O . LYS A 1 92 ? -15.387 2.376 -12.537 1.00 97.69 92 LYS A O 1
ATOM 768 N N . LEU A 1 93 ? -14.957 2.871 -10.398 1.00 97.62 93 LEU A N 1
ATOM 769 C CA . LEU A 1 93 ? -14.438 1.551 -10.043 1.00 97.62 93 LEU A CA 1
ATOM 770 C C . LEU A 1 93 ? -15.491 0.450 -10.176 1.00 97.62 93 LEU A C 1
ATOM 772 O O . LEU A 1 93 ? -15.096 -0.673 -10.453 1.00 97.62 93 LEU A O 1
ATOM 776 N N . ILE A 1 94 ? -16.780 0.746 -9.958 1.00 97.50 94 ILE A N 1
ATOM 777 C CA . ILE A 1 94 ? -17.864 -0.227 -10.156 1.00 97.50 94 ILE A CA 1
ATOM 778 C C . ILE A 1 94 ? -18.272 -0.326 -11.628 1.00 97.50 94 ILE A C 1
ATOM 780 O O . ILE A 1 94 ? -18.363 -1.436 -12.136 1.00 97.50 94 ILE A O 1
ATOM 784 N N . ASP A 1 95 ? -18.459 0.802 -12.316 1.00 97.88 95 ASP A N 1
ATOM 785 C CA . ASP A 1 95 ? -18.921 0.819 -13.710 1.00 97.88 95 ASP A CA 1
ATOM 786 C C . ASP A 1 95 ? -17.886 0.203 -14.655 1.00 97.88 95 ASP A C 1
ATOM 788 O O . ASP A 1 95 ? -18.231 -0.540 -15.572 1.00 97.88 95 ASP A O 1
ATOM 792 N N . ASP A 1 96 ? -16.599 0.466 -14.414 1.00 97.25 96 ASP A N 1
ATOM 793 C CA . ASP A 1 96 ? -15.532 -0.033 -15.279 1.00 97.25 96 ASP A CA 1
ATOM 794 C C . ASP A 1 96 ? -15.381 -1.567 -15.184 1.00 97.25 96 ASP A C 1
ATOM 796 O O . ASP A 1 96 ? -14.773 -2.160 -16.080 1.00 97.25 96 ASP A O 1
ATOM 800 N N . LEU A 1 97 ? -15.962 -2.229 -14.168 1.00 97.38 97 LEU A N 1
ATOM 801 C CA . LEU A 1 97 ? -15.939 -3.692 -14.060 1.00 97.38 97 LEU A CA 1
ATOM 802 C C . LEU A 1 97 ? -16.619 -4.363 -15.259 1.00 97.38 97 LEU A C 1
ATOM 804 O O . LEU A 1 97 ? -16.071 -5.325 -15.786 1.00 97.38 97 LEU A O 1
ATOM 808 N N . ASP A 1 98 ? -17.718 -3.804 -15.777 1.00 96.56 98 ASP A N 1
ATOM 809 C CA . ASP A 1 98 ? -18.469 -4.368 -16.916 1.00 96.56 98 ASP A CA 1
ATOM 810 C C . ASP A 1 98 ? -17.607 -4.586 -18.176 1.00 96.56 98 ASP A C 1
ATOM 812 O O . ASP A 1 98 ? -17.982 -5.337 -19.079 1.00 96.56 98 ASP A O 1
ATOM 816 N N . SER A 1 99 ? -16.453 -3.916 -18.250 1.00 95.56 99 SER A N 1
ATOM 817 C CA . SER A 1 99 ? -15.537 -3.940 -19.389 1.00 95.56 99 SER A CA 1
ATOM 818 C C . SER A 1 99 ? -14.257 -4.759 -19.179 1.00 95.56 99 SER A C 1
ATOM 820 O O . SER A 1 99 ? -13.460 -4.872 -20.115 1.00 95.56 99 SER A O 1
ATOM 822 N N . VAL A 1 100 ? -14.029 -5.313 -17.984 1.00 95.50 100 VAL A N 1
ATOM 823 C CA . VAL A 1 100 ? -12.785 -6.019 -17.635 1.00 95.50 100 VAL A CA 1
ATOM 824 C C . VAL A 1 100 ? -13.013 -7.533 -17.592 1.00 95.50 100 VAL A C 1
ATOM 826 O O . VAL A 1 100 ? -14.008 -8.015 -17.065 1.00 95.50 100 VAL A O 1
ATOM 829 N N . ASP A 1 101 ? -12.060 -8.282 -18.149 1.00 94.06 101 ASP A N 1
ATOM 830 C CA . ASP A 1 101 ? -11.974 -9.742 -18.031 1.00 94.06 101 ASP A CA 1
ATOM 831 C C . ASP A 1 101 ? -11.082 -10.086 -16.826 1.00 94.06 101 ASP A C 1
ATOM 833 O O . ASP A 1 101 ? -9.874 -9.819 -16.857 1.00 94.06 101 ASP A O 1
ATOM 837 N N . TYR A 1 102 ? -11.691 -10.578 -15.742 1.00 86.88 102 TYR A N 1
ATOM 838 C CA . TYR A 1 102 ? -11.061 -10.814 -14.432 1.00 86.88 102 TYR A CA 1
ATOM 839 C C . TYR A 1 102 ? -11.350 -12.199 -13.845 1.00 86.88 102 TYR A C 1
ATOM 841 O O . TYR A 1 102 ? -12.438 -12.765 -14.101 1.00 86.88 102 TYR A O 1
#